Protein AF-A0A940R2T7-F1 (afdb_monomer_lite)
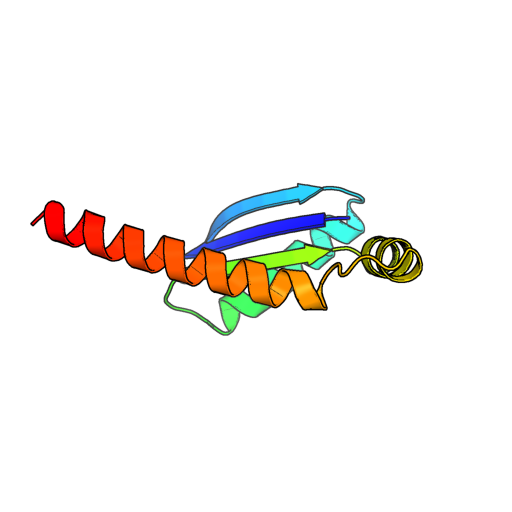
Radius of gyration: 15.17 Å; chains: 1; bounding box: 30×27×44 Å

pLDDT: mean 77.72, std 11.37, range [51.72, 91.62]

Sequence (90 aa):
SIGYMIIKNGKEVFGNFQGTQEGQEKARRFSKRISNVYKTGIILTVVAGMEYAASVEAKGYDVITGSGNVADSAMNRSMARLKQNLQRLK

Foldseek 3Di:
DWKKFKAAQLHTDDMDDDDDPVRVVVQVVVVNVVSVVVRHDMDMDIDDDPCVCVVCVVVVDHDCPVVVVVVVVVVVVVVVVVVVVVVVVD

Secondary structure (DSSP, 8-state):
-EEEEEEETTEEEEEEEES-HHHHHHHHHHHHHHHHH--SSEEEEEEE-HHHHHHHHTTT---SHHHHHHHHHHHHHHHHHHHHHHHHT-

Structure (mmCIF, N/CA/C/O backbone):
data_AF-A0A940R2T7-F1
#
_entry.id   AF-A0A940R2T7-F1
#
loop_
_atom_site.group_PDB
_atom_site.id
_atom_site.type_symbol
_atom_site.label_atom_id
_atom_site.label_alt_id
_atom_site.label_comp_id
_atom_site.label_asym_id
_atom_site.label_entity_id
_atom_site.label_seq_id
_atom_site.pdbx_PDB_ins_code
_atom_site.Cartn_x
_atom_site.Cartn_y
_atom_site.Cartn_z
_atom_site.occupancy
_atom_site.B_iso_or_equiv
_atom_site.auth_seq_id
_atom_site.auth_comp_id
_atom_site.auth_asym_id
_atom_site.auth_atom_id
_atom_site.pdbx_PDB_model_num
ATOM 1 N N . SER A 1 1 ? 10.673 1.525 -6.845 1.00 77.00 1 SER A N 1
ATOM 2 C CA . SER A 1 1 ? 10.082 1.952 -5.557 1.00 77.00 1 SER A CA 1
ATOM 3 C C . SER A 1 1 ? 9.377 0.781 -4.903 1.00 77.00 1 SER A C 1
ATOM 5 O O . SER A 1 1 ? 8.850 -0.039 -5.634 1.00 77.00 1 SER A O 1
ATOM 7 N N . ILE A 1 2 ? 9.373 0.672 -3.578 1.00 83.19 2 ILE A N 1
ATOM 8 C CA . ILE A 1 2 ? 8.688 -0.387 -2.813 1.00 83.19 2 ILE A CA 1
ATOM 9 C C . ILE A 1 2 ? 8.106 0.211 -1.533 1.00 83.19 2 ILE A C 1
ATOM 11 O O . ILE A 1 2 ? 8.588 1.242 -1.068 1.00 83.19 2 ILE A O 1
ATOM 15 N N . GLY A 1 3 ? 7.097 -0.413 -0.936 1.00 86.50 3 GLY A N 1
ATOM 16 C CA . GLY A 1 3 ? 6.650 -0.006 0.392 1.00 86.50 3 GLY A CA 1
ATOM 17 C C . GLY A 1 3 ? 5.295 -0.547 0.796 1.00 86.50 3 GLY A C 1
ATOM 18 O O . GLY A 1 3 ? 4.698 -1.370 0.104 1.00 86.50 3 GLY A O 1
ATOM 19 N N . TYR A 1 4 ? 4.813 -0.068 1.935 1.00 87.94 4 TYR A N 1
ATOM 20 C CA . TYR A 1 4 ? 3.542 -0.490 2.500 1.00 87.94 4 TYR A CA 1
ATOM 21 C C . TYR A 1 4 ? 2.860 0.630 3.283 1.00 87.94 4 TYR A C 1
ATOM 23 O O . TYR A 1 4 ? 3.501 1.581 3.736 1.00 87.94 4 TYR A O 1
ATOM 31 N N . MET A 1 5 ? 1.554 0.477 3.488 1.00 90.12 5 MET A N 1
ATOM 32 C CA . MET A 1 5 ? 0.760 1.328 4.361 1.00 90.12 5 MET A CA 1
ATOM 33 C C . MET A 1 5 ? -0.356 0.544 5.047 1.00 90.12 5 MET A C 1
ATOM 35 O O . MET A 1 5 ? -1.057 -0.252 4.424 1.00 90.12 5 MET A O 1
ATOM 39 N N . ILE A 1 6 ? -0.529 0.814 6.335 1.00 89.06 6 ILE A N 1
ATOM 40 C CA . ILE A 1 6 ? -1.586 0.301 7.194 1.00 89.06 6 ILE A CA 1
ATOM 41 C C . ILE A 1 6 ? -2.594 1.424 7.421 1.00 89.06 6 ILE A C 1
ATOM 43 O O . ILE A 1 6 ? -2.244 2.534 7.832 1.00 89.06 6 ILE A O 1
ATOM 47 N N . ILE A 1 7 ? -3.862 1.115 7.174 1.00 90.31 7 ILE A N 1
ATOM 48 C CA . ILE A 1 7 ? -4.982 2.042 7.315 1.00 90.31 7 ILE A CA 1
ATOM 49 C C . ILE A 1 7 ? -5.998 1.416 8.264 1.00 90.31 7 ILE A C 1
ATOM 51 O O . ILE A 1 7 ? -6.393 0.264 8.085 1.00 90.31 7 ILE A O 1
ATOM 55 N N . LYS A 1 8 ? -6.442 2.177 9.264 1.00 90.00 8 LYS A N 1
ATOM 56 C CA . LYS A 1 8 ? -7.498 1.787 10.199 1.00 90.00 8 LYS A CA 1
ATOM 57 C C . LYS A 1 8 ? -8.671 2.745 10.056 1.00 90.00 8 LYS A C 1
ATOM 59 O O . LYS A 1 8 ? -8.515 3.946 10.266 1.00 90.00 8 LYS A O 1
ATOM 64 N N . ASN A 1 9 ? -9.846 2.213 9.724 1.00 89.69 9 ASN A N 1
ATOM 65 C CA . ASN A 1 9 ? -11.083 2.988 9.565 1.00 89.69 9 ASN A CA 1
ATOM 66 C C . ASN A 1 9 ? -10.898 4.232 8.672 1.00 89.69 9 ASN A C 1
ATOM 68 O O . ASN A 1 9 ? -11.199 5.360 9.063 1.00 89.69 9 ASN A O 1
ATOM 72 N N . GLY A 1 10 ? -10.296 4.028 7.498 1.00 85.31 10 GLY A N 1
ATOM 73 C CA . GLY A 1 10 ? -10.042 5.089 6.522 1.00 85.31 10 GLY A CA 1
ATOM 74 C C . GLY A 1 10 ? -8.856 6.017 6.825 1.00 85.31 10 GLY A C 1
ATOM 75 O O . GLY A 1 10 ? -8.515 6.835 5.971 1.00 85.31 10 GLY A O 1
ATOM 76 N N . LYS A 1 11 ? -8.202 5.900 7.991 1.00 88.19 11 LYS A N 1
ATOM 77 C CA . LYS A 1 11 ? -7.052 6.730 8.391 1.00 88.19 11 LYS A CA 1
ATOM 78 C C . LYS A 1 11 ? -5.739 5.954 8.325 1.00 88.19 11 LYS A C 1
ATOM 80 O O . LYS A 1 11 ? -5.662 4.834 8.824 1.00 88.19 11 LYS A O 1
ATOM 85 N N . GLU A 1 12 ? -4.710 6.553 7.731 1.00 89.06 12 GLU A N 1
ATOM 86 C CA . GLU A 1 12 ? -3.334 6.040 7.785 1.00 89.06 12 GLU A CA 1
ATOM 87 C C . GLU A 1 12 ? -2.872 5.982 9.247 1.00 89.06 12 GLU A C 1
ATOM 89 O O . GLU A 1 12 ? -3.038 6.949 9.989 1.00 89.06 12 GLU A O 1
ATOM 94 N N . VAL A 1 13 ? -2.338 4.833 9.665 1.00 91.62 13 VAL A N 1
ATOM 95 C CA . VAL A 1 13 ? -1.791 4.641 11.020 1.00 91.62 13 VAL A CA 1
ATOM 96 C C . VAL A 1 13 ? -0.293 4.372 11.007 1.00 91.62 13 VAL A C 1
ATOM 98 O O . VAL A 1 13 ? 0.396 4.741 11.952 1.00 91.62 13 VAL A O 1
ATOM 101 N N . PHE A 1 14 ? 0.216 3.730 9.955 1.00 89.31 14 PHE A N 1
ATOM 102 C CA . PHE A 1 14 ? 1.636 3.438 9.810 1.00 89.31 14 PHE A CA 1
ATOM 103 C C . PHE A 1 14 ? 1.962 3.119 8.355 1.00 89.31 14 PHE A C 1
ATOM 105 O O . PHE A 1 14 ? 1.134 2.545 7.653 1.00 89.31 14 PHE A O 1
ATOM 112 N N . GLY A 1 15 ? 3.164 3.434 7.896 1.00 88.19 15 GLY A N 1
ATOM 113 C CA . GLY A 1 15 ? 3.572 3.106 6.538 1.00 88.19 15 GLY A CA 1
ATOM 114 C C . GLY A 1 15 ? 4.945 3.653 6.201 1.00 88.19 15 GLY A C 1
ATOM 115 O O . GLY A 1 15 ? 5.434 4.585 6.836 1.00 88.19 15 GLY A O 1
ATOM 116 N N . ASN A 1 16 ? 5.562 3.059 5.187 1.00 90.50 16 ASN A N 1
ATOM 117 C CA . ASN A 1 16 ? 6.806 3.550 4.621 1.00 90.50 16 ASN A CA 1
ATOM 118 C C . ASN A 1 16 ? 6.853 3.228 3.127 1.00 90.50 16 ASN A C 1
ATOM 120 O O . ASN A 1 16 ? 6.627 2.084 2.727 1.00 90.50 16 ASN A O 1
ATOM 124 N N . PHE A 1 17 ? 7.186 4.228 2.316 1.00 89.19 17 PHE A N 1
ATOM 125 C CA . PHE A 1 17 ? 7.426 4.075 0.886 1.00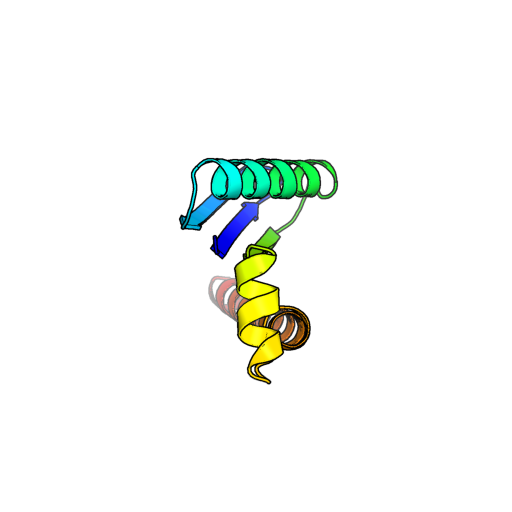 89.19 17 PHE A CA 1
ATOM 126 C C . PHE A 1 17 ? 8.848 4.527 0.570 1.00 89.19 17 PHE A C 1
ATOM 128 O O . PHE A 1 17 ? 9.253 5.623 0.938 1.00 89.19 17 PHE A O 1
ATOM 135 N N . GLN A 1 18 ? 9.590 3.685 -0.141 1.00 86.38 18 GLN A N 1
ATOM 136 C CA . GLN A 1 18 ? 10.968 3.930 -0.552 1.00 86.38 18 GLN A CA 1
ATOM 137 C C . GLN A 1 18 ? 11.084 3.964 -2.078 1.00 86.38 18 GLN A C 1
ATOM 139 O O . GLN A 1 18 ? 10.387 3.241 -2.798 1.00 86.38 18 GLN A O 1
ATOM 144 N N . GLY A 1 19 ? 12.003 4.783 -2.584 1.00 84.94 19 GLY A N 1
ATOM 145 C CA . GLY A 1 19 ? 12.244 4.991 -4.013 1.00 84.94 19 GLY A CA 1
ATOM 146 C C . GLY A 1 19 ? 11.948 6.424 -4.446 1.00 84.94 19 GLY A C 1
ATOM 147 O O . GLY A 1 19 ? 11.962 7.337 -3.624 1.00 84.94 19 GLY A O 1
ATOM 148 N N . THR A 1 20 ? 11.686 6.625 -5.737 1.00 88.50 20 THR A N 1
ATOM 149 C CA . THR A 1 20 ? 11.471 7.960 -6.318 1.00 88.50 20 THR A CA 1
ATOM 150 C C . THR A 1 20 ? 10.265 8.669 -5.701 1.00 88.50 20 THR A C 1
ATOM 152 O O . THR A 1 20 ? 9.283 8.017 -5.334 1.00 88.50 20 THR A O 1
ATOM 155 N N . GLN A 1 21 ? 10.308 10.005 -5.637 1.00 90.00 21 GLN A N 1
ATOM 156 C CA . GLN A 1 21 ? 9.192 10.824 -5.149 1.00 90.00 21 GLN A CA 1
ATOM 157 C C . GLN A 1 21 ? 7.887 10.498 -5.891 1.00 90.00 21 GLN A C 1
ATOM 159 O O . GLN A 1 21 ? 6.860 10.254 -5.262 1.00 90.00 21 GLN A O 1
ATOM 164 N N . GLU A 1 22 ? 7.945 10.376 -7.219 1.00 88.19 22 GLU A N 1
ATOM 165 C CA . GLU A 1 22 ? 6.795 9.989 -8.042 1.00 88.19 22 GLU A CA 1
ATOM 166 C C . GLU A 1 22 ? 6.212 8.625 -7.630 1.00 88.19 22 GLU A C 1
ATOM 168 O O . GLU A 1 22 ? 4.996 8.464 -7.511 1.00 88.19 22 GLU A O 1
ATOM 173 N N . GLY A 1 23 ? 7.070 7.632 -7.369 1.00 85.06 23 GLY A N 1
ATOM 174 C CA . GLY A 1 23 ? 6.635 6.309 -6.928 1.00 85.06 23 GLY A CA 1
ATOM 175 C C . GLY A 1 23 ? 5.972 6.340 -5.549 1.00 85.06 23 GLY A C 1
ATOM 176 O O . GLY A 1 23 ? 4.947 5.687 -5.346 1.00 85.06 23 GLY A O 1
ATOM 177 N N . GLN A 1 24 ? 6.517 7.129 -4.620 1.00 89.31 24 GLN A N 1
ATOM 178 C CA . GLN A 1 24 ? 5.927 7.322 -3.295 1.00 89.31 24 GLN A CA 1
ATOM 179 C C . GLN A 1 24 ? 4.557 8.013 -3.386 1.00 89.31 24 GLN A C 1
ATOM 181 O O . GLN A 1 24 ? 3.598 7.589 -2.739 1.00 89.31 24 GLN A O 1
ATOM 186 N N . GLU A 1 25 ? 4.421 9.036 -4.231 1.00 91.12 25 GLU A N 1
ATOM 187 C CA . GLU A 1 25 ? 3.148 9.725 -4.444 1.00 91.12 25 GLU A CA 1
ATOM 188 C C . GLU A 1 25 ? 2.088 8.822 -5.076 1.00 91.12 25 GLU A C 1
ATOM 190 O O . GLU A 1 25 ? 0.948 8.794 -4.603 1.00 91.12 25 GLU A O 1
ATOM 195 N N . LYS A 1 26 ? 2.442 8.057 -6.117 1.00 89.31 26 LYS A N 1
ATOM 196 C CA . LYS A 1 26 ? 1.528 7.088 -6.746 1.00 89.31 26 LYS A CA 1
ATOM 197 C C . LYS A 1 26 ? 1.037 6.057 -5.728 1.00 89.31 26 LYS A C 1
ATOM 199 O O . LYS A 1 26 ? -0.163 5.788 -5.665 1.00 89.31 26 LYS A O 1
ATOM 204 N N . ALA A 1 27 ? 1.931 5.552 -4.877 1.00 87.75 27 ALA A N 1
ATOM 205 C CA . ALA A 1 27 ? 1.588 4.609 -3.817 1.00 87.75 27 ALA A CA 1
ATOM 206 C C . ALA A 1 27 ? 0.615 5.197 -2.780 1.00 87.75 27 ALA A C 1
ATOM 208 O O . ALA A 1 27 ? -0.387 4.561 -2.428 1.00 87.75 27 ALA A O 1
ATOM 209 N N . ARG A 1 28 ? 0.853 6.437 -2.333 1.00 89.88 28 ARG A N 1
ATOM 210 C CA . ARG A 1 28 ? -0.053 7.145 -1.414 1.00 89.88 28 ARG A CA 1
ATOM 211 C C . ARG A 1 28 ? -1.420 7.399 -2.044 1.00 89.88 28 ARG A C 1
ATOM 213 O O . ARG A 1 28 ? -2.438 7.148 -1.400 1.00 89.88 28 ARG A O 1
ATOM 220 N N . ARG A 1 29 ? -1.470 7.840 -3.308 1.00 91.12 29 ARG A N 1
ATOM 221 C CA . ARG A 1 29 ? -2.734 8.058 -4.040 1.00 91.12 29 ARG A CA 1
ATOM 222 C C . ARG A 1 29 ? -3.537 6.767 -4.171 1.00 91.12 29 ARG A C 1
ATOM 224 O O . ARG A 1 29 ? -4.733 6.773 -3.884 1.00 91.12 29 ARG A O 1
ATOM 231 N N . PHE A 1 30 ? -2.887 5.667 -4.554 1.00 88.62 30 PHE A N 1
ATOM 232 C CA . PHE A 1 30 ? -3.531 4.357 -4.653 1.00 88.62 30 PHE A CA 1
ATOM 233 C C . PHE A 1 30 ? -4.130 3.934 -3.311 1.00 88.62 30 PHE A C 1
ATOM 235 O O . PHE A 1 30 ? -5.322 3.665 -3.210 1.00 88.62 30 PHE A O 1
ATOM 242 N N . SER A 1 31 ? -3.333 3.977 -2.252 1.00 86.50 31 SER A N 1
ATOM 243 C CA . SER A 1 31 ? -3.781 3.546 -0.933 1.00 86.50 31 SER A CA 1
ATOM 244 C C . SER A 1 31 ? -4.906 4.429 -0.362 1.00 86.50 31 SER A C 1
ATOM 246 O O . SER A 1 31 ? -5.833 3.924 0.269 1.00 86.50 31 SER A O 1
ATOM 248 N N . LYS A 1 32 ? -4.892 5.743 -0.641 1.00 87.31 32 LYS A N 1
ATOM 249 C CA . LYS A 1 32 ? -5.992 6.665 -0.299 1.00 87.31 32 LYS A CA 1
ATOM 250 C C . LYS A 1 32 ? -7.267 6.374 -1.099 1.00 87.31 32 LYS A C 1
ATOM 252 O O . LYS A 1 32 ? -8.375 6.554 -0.600 1.00 87.31 32 LYS A O 1
ATOM 257 N N . ARG A 1 33 ? -7.141 5.901 -2.342 1.00 89.00 33 ARG A N 1
ATOM 258 C CA . ARG A 1 33 ? -8.290 5.414 -3.116 1.00 89.00 33 ARG A CA 1
ATOM 259 C C . ARG A 1 33 ? -8.890 4.170 -2.460 1.00 89.00 33 ARG A C 1
ATOM 261 O O . ARG A 1 33 ? -10.104 4.121 -2.299 1.00 89.00 33 ARG A O 1
ATOM 268 N N . ILE A 1 34 ? -8.060 3.223 -2.022 1.00 84.94 34 ILE A N 1
ATOM 269 C CA . ILE A 1 34 ? -8.517 2.011 -1.322 1.00 84.94 34 ILE A CA 1
ATOM 270 C C . ILE A 1 34 ? -9.202 2.354 0.011 1.00 84.94 34 ILE A C 1
ATOM 272 O O . ILE A 1 34 ? -10.265 1.811 0.308 1.00 84.94 34 ILE A O 1
ATOM 276 N N . SER A 1 35 ? -8.672 3.308 0.783 1.00 85.00 35 SER A N 1
ATOM 277 C CA . SER A 1 35 ? -9.294 3.728 2.049 1.00 85.00 35 SER A CA 1
ATOM 278 C C . SER A 1 35 ? -10.653 4.411 1.883 1.00 85.00 35 SER A C 1
ATOM 280 O O . SER A 1 35 ? -11.486 4.371 2.788 1.00 85.00 35 SER A O 1
ATOM 282 N N . ASN A 1 36 ? -10.908 5.021 0.723 1.00 86.06 36 ASN A N 1
ATOM 283 C CA . ASN A 1 36 ? -12.219 5.575 0.398 1.00 86.06 36 ASN A CA 1
ATOM 284 C C . ASN A 1 36 ? -13.255 4.499 0.056 1.00 86.06 36 ASN A C 1
ATOM 286 O O . ASN A 1 36 ? -14.441 4.748 0.262 1.00 86.06 36 ASN A O 1
ATOM 290 N N . VAL A 1 37 ? -12.821 3.332 -0.429 1.00 86.56 37 VAL A N 1
ATOM 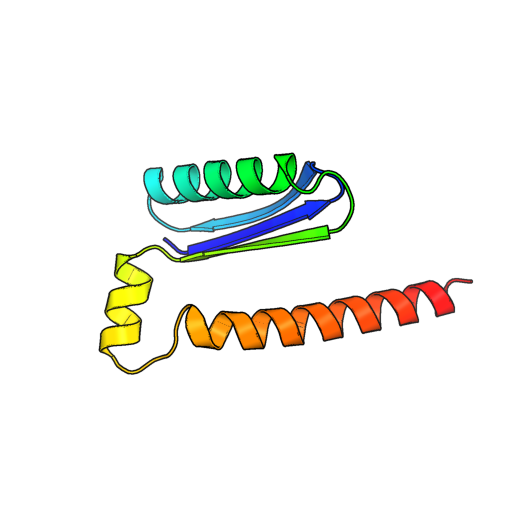291 C CA . VAL A 1 37 ? -13.695 2.185 -0.717 1.00 86.56 37 VAL A CA 1
ATOM 292 C C . VAL A 1 37 ? -14.019 1.426 0.571 1.00 86.56 37 VAL A C 1
ATOM 294 O O . VAL A 1 37 ? -15.183 1.156 0.852 1.00 86.56 37 VAL A O 1
ATOM 297 N N . TYR A 1 38 ? -13.011 1.145 1.399 1.00 82.50 38 TYR A N 1
ATOM 298 C CA . TYR A 1 38 ? -13.171 0.392 2.645 1.00 82.50 38 TYR A CA 1
ATOM 299 C C . TYR A 1 38 ? -13.071 1.323 3.862 1.00 82.50 38 TYR A C 1
ATOM 301 O O . TYR A 1 38 ? -12.001 1.559 4.422 1.00 82.50 38 TYR A O 1
ATOM 309 N N . LYS A 1 39 ? -14.215 1.876 4.281 1.00 80.25 39 LYS A N 1
ATOM 310 C CA . LYS A 1 39 ? -14.298 2.889 5.354 1.00 80.25 39 LYS A CA 1
ATOM 311 C C . LYS A 1 39 ? -14.057 2.333 6.765 1.00 80.25 39 LYS A C 1
ATOM 313 O O . LYS A 1 39 ? -13.718 3.095 7.667 1.00 80.25 39 LYS A O 1
ATOM 318 N N . THR A 1 40 ? -14.222 1.028 6.968 1.00 85.44 40 THR A N 1
ATOM 319 C CA . THR A 1 40 ? -14.129 0.357 8.276 1.00 85.44 40 THR A CA 1
ATOM 320 C C . THR A 1 40 ? -13.206 -0.854 8.207 1.00 85.44 40 THR A C 1
ATOM 322 O O . THR A 1 40 ? -13.169 -1.538 7.188 1.00 85.44 40 THR A O 1
ATOM 325 N N . GLY A 1 41 ? -12.508 -1.158 9.303 1.00 84.75 41 GLY A N 1
ATOM 326 C CA . GLY A 1 41 ? -11.591 -2.298 9.395 1.00 84.75 41 GLY A CA 1
ATOM 327 C C . GLY A 1 41 ? -10.119 -1.901 9.266 1.00 84.75 41 GLY A C 1
ATOM 328 O O . GLY A 1 41 ? -9.760 -0.733 9.447 1.00 84.75 41 GLY A O 1
ATOM 329 N N . ILE A 1 42 ? -9.265 -2.895 9.005 1.00 84.38 42 ILE A N 1
ATOM 330 C CA . ILE A 1 42 ? -7.817 -2.731 8.818 1.00 84.38 42 ILE A CA 1
ATOM 331 C C . ILE A 1 42 ? -7.476 -3.103 7.377 1.00 84.38 42 ILE A C 1
ATOM 333 O O . ILE A 1 42 ? -7.825 -4.189 6.923 1.00 84.38 42 ILE A O 1
ATOM 337 N N . ILE A 1 43 ? -6.776 -2.213 6.681 1.00 87.62 43 ILE A N 1
ATOM 338 C CA . ILE A 1 43 ? -6.302 -2.414 5.311 1.00 87.62 43 ILE A CA 1
ATOM 339 C C . ILE A 1 43 ? -4.778 -2.387 5.341 1.00 87.62 43 ILE A C 1
ATOM 341 O O . ILE A 1 43 ? -4.191 -1.447 5.879 1.00 87.62 43 ILE A O 1
ATOM 345 N N . LEU A 1 44 ? -4.149 -3.389 4.731 1.00 85.81 44 LEU A N 1
ATOM 346 C CA . LEU A 1 44 ? -2.724 -3.386 4.419 1.00 85.81 44 LEU A CA 1
ATOM 347 C C . LEU A 1 44 ? -2.571 -3.224 2.909 1.00 85.81 44 LEU A C 1
ATOM 349 O O . LEU A 1 44 ? -3.023 -4.065 2.141 1.00 85.81 44 LEU A O 1
ATOM 353 N N . THR A 1 45 ? -1.940 -2.134 2.488 1.00 84.62 45 THR A N 1
ATOM 354 C CA . THR A 1 45 ? -1.548 -1.924 1.094 1.00 84.62 45 THR A CA 1
ATOM 355 C C . THR A 1 45 ? -0.053 -2.163 0.971 1.00 84.62 45 THR A C 1
ATOM 357 O O . THR A 1 45 ? 0.714 -1.549 1.706 1.00 84.62 45 THR A O 1
ATOM 360 N N . VAL A 1 46 ? 0.362 -3.026 0.046 1.00 83.31 46 VAL A N 1
ATOM 361 C CA . VAL A 1 46 ? 1.772 -3.285 -0.283 1.00 83.31 46 VAL A CA 1
ATOM 362 C C . VAL A 1 46 ? 1.979 -2.938 -1.752 1.00 83.31 46 VAL A C 1
ATOM 364 O O . VAL A 1 46 ? 1.146 -3.278 -2.588 1.00 83.31 46 VAL A O 1
ATOM 367 N N . VAL A 1 47 ? 3.058 -2.224 -2.068 1.00 82.31 47 VAL A N 1
ATOM 368 C CA . VAL A 1 47 ? 3.364 -1.773 -3.429 1.00 82.31 47 VAL A CA 1
ATOM 369 C C . VAL A 1 47 ? 4.803 -2.102 -3.805 1.00 82.31 47 VAL A C 1
ATOM 371 O O . VAL A 1 47 ? 5.723 -1.979 -2.994 1.00 82.31 47 VAL A O 1
ATOM 374 N N . ALA A 1 48 ? 5.001 -2.426 -5.078 1.00 80.25 48 ALA A N 1
ATOM 375 C CA . ALA A 1 48 ? 6.299 -2.444 -5.730 1.00 80.25 48 ALA A CA 1
ATOM 376 C C . ALA A 1 48 ? 6.183 -1.755 -7.096 1.00 80.25 48 ALA A C 1
ATOM 378 O O . ALA A 1 48 ? 5.148 -1.807 -7.755 1.00 80.25 48 ALA A O 1
ATOM 379 N N . GLY A 1 49 ? 7.232 -1.046 -7.498 1.00 73.50 49 GLY A N 1
ATOM 380 C CA . GLY A 1 49 ? 7.304 -0.350 -8.776 1.00 73.50 49 GLY A CA 1
ATOM 381 C C . GLY A 1 49 ? 7.414 -1.355 -9.912 1.00 73.50 49 GLY A C 1
ATOM 382 O O . GLY A 1 49 ? 8.093 -2.366 -9.760 1.00 73.50 49 GLY A O 1
ATOM 383 N N . MET A 1 50 ? 6.783 -1.051 -11.047 1.00 68.06 50 MET A N 1
ATOM 384 C CA . MET A 1 50 ? 6.682 -1.972 -12.185 1.00 68.06 50 MET A CA 1
ATOM 385 C C . MET A 1 50 ? 8.044 -2.479 -12.670 1.00 68.06 50 MET A C 1
ATOM 387 O O . MET A 1 50 ? 8.187 -3.669 -12.901 1.00 68.06 50 MET A O 1
ATOM 391 N N . GLU A 1 51 ? 9.068 -1.624 -12.736 1.00 63.00 51 GLU A N 1
ATOM 392 C CA . GLU A 1 51 ? 10.421 -2.056 -13.124 1.00 63.00 51 GLU A CA 1
ATOM 393 C C . GLU A 1 51 ? 11.098 -2.943 -12.072 1.00 63.00 51 GLU A C 1
ATOM 395 O O . GLU A 1 51 ? 11.848 -3.854 -12.413 1.00 63.00 51 GLU A O 1
ATOM 400 N N . TYR A 1 52 ? 10.819 -2.721 -10.785 1.00 61.69 52 TYR A N 1
ATOM 401 C CA . TYR A 1 52 ? 11.314 -3.597 -9.722 1.00 61.69 52 TYR A CA 1
ATOM 402 C C . TYR A 1 52 ? 10.622 -4.963 -9.783 1.00 61.69 52 TYR A C 1
ATOM 404 O O . TYR A 1 52 ? 11.294 -5.980 -9.701 1.00 61.69 52 TYR A O 1
ATOM 412 N N . ALA A 1 53 ? 9.304 -4.997 -9.996 1.00 60.94 53 ALA A N 1
ATOM 413 C CA . ALA A 1 53 ? 8.574 -6.248 -10.191 1.00 60.94 53 ALA A CA 1
ATOM 414 C C . ALA A 1 53 ? 9.079 -6.998 -11.435 1.00 60.94 53 ALA A C 1
ATOM 416 O O . ALA A 1 53 ? 9.539 -8.128 -11.318 1.00 60.94 53 ALA A O 1
ATOM 417 N N . ALA A 1 54 ? 9.133 -6.328 -12.590 1.00 60.19 54 ALA A N 1
ATOM 418 C CA . ALA A 1 54 ? 9.558 -6.931 -13.849 1.00 60.19 54 ALA A CA 1
ATOM 419 C C . ALA A 1 54 ? 11.027 -7.391 -13.839 1.00 60.19 54 ALA A C 1
ATOM 421 O O . ALA A 1 54 ? 11.333 -8.468 -14.337 1.00 60.19 54 ALA A O 1
ATOM 422 N N . SER A 1 55 ? 11.954 -6.616 -13.259 1.00 62.06 55 SER A N 1
ATOM 423 C CA . SER A 1 55 ? 13.381 -6.988 -13.213 1.00 62.06 55 SER A CA 1
ATOM 424 C C . SER A 1 55 ? 13.686 -8.160 -12.280 1.00 62.06 55 SER A C 1
ATOM 426 O O . SER A 1 55 ? 14.709 -8.826 -12.453 1.00 62.06 55 SER A O 1
ATOM 428 N N . VAL A 1 56 ? 12.835 -8.404 -11.284 1.00 64.12 56 VAL A N 1
ATOM 429 C CA . VAL A 1 56 ? 13.013 -9.485 -10.311 1.00 64.12 56 VAL A CA 1
ATOM 430 C C . VAL A 1 56 ? 12.242 -10.737 -10.767 1.00 64.12 56 VAL A C 1
ATOM 432 O O . VAL A 1 56 ? 12.790 -11.835 -10.684 1.00 64.12 56 VAL A O 1
ATOM 435 N N . GLU A 1 57 ? 11.083 -10.572 -11.416 1.00 63.81 57 GLU A N 1
ATOM 436 C CA . GLU A 1 57 ? 10.374 -11.642 -12.143 1.00 63.81 57 GLU A CA 1
ATOM 437 C C . GLU A 1 57 ? 11.175 -12.164 -13.343 1.00 63.81 57 GLU A C 1
ATOM 439 O O . GLU A 1 57 ? 11.282 -13.374 -13.532 1.00 63.81 57 GLU A O 1
ATOM 444 N N . ALA A 1 58 ? 11.849 -11.287 -14.097 1.00 66.31 58 ALA A N 1
ATOM 445 C CA . ALA A 1 58 ? 12.743 -11.688 -15.190 1.00 66.31 58 ALA A CA 1
ATOM 446 C C . ALA A 1 58 ? 13.948 -12.527 -14.719 1.00 66.31 58 ALA A C 1
ATOM 448 O O . ALA A 1 58 ? 14.583 -13.207 -15.522 1.00 66.31 58 ALA A O 1
ATOM 449 N N . LYS A 1 59 ? 14.265 -12.498 -13.419 1.00 69.69 59 LYS A N 1
ATOM 450 C CA . LYS A 1 59 ? 15.300 -13.334 -12.791 1.00 69.69 59 LYS A CA 1
ATOM 451 C C . LYS A 1 59 ? 14.743 -14.650 -12.229 1.00 69.69 59 LYS A C 1
ATOM 453 O O . LYS A 1 59 ? 15.480 -15.375 -11.568 1.00 69.69 59 LYS A O 1
ATOM 458 N N . GLY A 1 60 ? 13.468 -14.953 -12.479 1.00 59.88 60 GLY A N 1
ATOM 459 C CA . GLY A 1 60 ? 12.796 -16.172 -12.027 1.00 59.88 60 GLY A CA 1
ATOM 460 C C . GLY A 1 60 ? 12.302 -16.129 -10.579 1.00 59.88 60 GLY A C 1
ATOM 461 O O . GLY A 1 60 ? 11.903 -17.164 -10.051 1.00 59.88 60 GLY A O 1
ATOM 462 N N . TYR A 1 61 ? 12.328 -14.963 -9.926 1.00 57.91 61 TYR A N 1
ATOM 463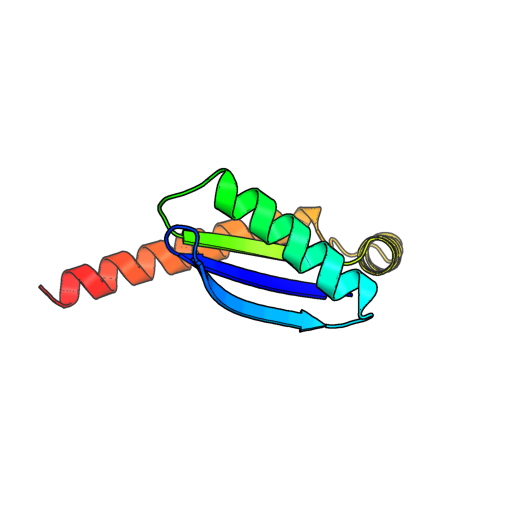 C CA . TYR A 1 61 ? 11.806 -14.795 -8.570 1.00 57.91 61 TYR A CA 1
ATOM 464 C C . TYR A 1 61 ? 10.365 -14.293 -8.613 1.00 57.91 61 TYR A C 1
ATOM 466 O O . TYR A 1 61 ? 10.038 -13.395 -9.379 1.00 57.91 61 TYR A O 1
ATOM 474 N N . ASP A 1 62 ? 9.508 -14.837 -7.757 1.00 57.91 62 ASP A N 1
ATOM 475 C CA . ASP A 1 62 ? 8.114 -14.411 -7.661 1.00 57.91 62 ASP A CA 1
ATOM 476 C C . ASP A 1 62 ? 7.994 -13.182 -6.738 1.00 57.91 62 ASP A C 1
ATOM 478 O O . ASP A 1 62 ? 8.396 -13.234 -5.573 1.00 57.91 62 ASP A O 1
ATOM 482 N N . VAL A 1 63 ? 7.503 -12.049 -7.259 1.00 58.06 63 VAL A N 1
ATOM 483 C CA . VAL A 1 63 ? 7.645 -10.735 -6.594 1.00 58.06 63 VAL A CA 1
ATOM 484 C C . VAL A 1 63 ? 6.337 -10.206 -6.044 1.00 58.06 63 VAL A C 1
ATOM 486 O O . VAL A 1 63 ? 6.283 -9.825 -4.878 1.00 58.06 63 VAL A O 1
ATOM 489 N N . ILE A 1 64 ? 5.285 -10.144 -6.860 1.00 59.22 64 ILE A N 1
ATOM 490 C CA . ILE A 1 64 ? 3.962 -9.662 -6.438 1.00 59.22 64 ILE A CA 1
ATOM 491 C C . ILE A 1 64 ? 2.976 -10.822 -6.332 1.00 59.22 64 ILE A C 1
ATOM 493 O O . ILE A 1 64 ? 2.232 -10.894 -5.353 1.00 59.22 64 ILE A O 1
ATOM 497 N N . THR A 1 65 ? 3.002 -11.746 -7.291 1.00 57.09 65 THR A N 1
ATOM 498 C CA . THR A 1 65 ? 2.017 -12.827 -7.401 1.00 57.09 65 THR A CA 1
ATOM 499 C C . THR A 1 65 ? 2.148 -13.819 -6.239 1.00 57.09 65 THR A C 1
ATOM 501 O O . THR A 1 65 ? 1.180 -14.065 -5.520 1.00 57.09 65 THR A O 1
ATOM 504 N N . GLY A 1 66 ? 3.360 -14.297 -5.957 1.00 56.81 66 GLY A N 1
ATOM 505 C CA . GLY A 1 66 ? 3.659 -15.178 -4.822 1.00 56.81 66 GLY A CA 1
ATOM 506 C C . GLY A 1 66 ? 3.661 -14.457 -3.475 1.00 56.81 66 GLY A C 1
ATOM 507 O O . GLY A 1 66 ? 3.147 -14.979 -2.481 1.00 56.81 66 GLY A O 1
ATOM 508 N N . SER A 1 67 ? 4.161 -13.218 -3.436 1.00 59.50 67 SER A N 1
ATOM 509 C CA . SER A 1 67 ? 4.158 -12.394 -2.220 1.00 59.50 67 SER A CA 1
ATOM 510 C C . SER A 1 67 ? 2.749 -12.059 -1.740 1.00 59.50 67 SER A C 1
ATOM 512 O O . SER A 1 67 ? 2.553 -11.916 -0.536 1.00 59.50 67 SER A O 1
ATOM 514 N N . GLY A 1 68 ? 1.761 -11.984 -2.639 1.00 60.78 68 GLY A N 1
ATOM 515 C CA . GLY A 1 68 ? 0.351 -11.825 -2.280 1.00 60.78 68 GLY A CA 1
ATOM 516 C C . GLY A 1 68 ? -0.155 -12.960 -1.386 1.00 60.78 68 GLY A C 1
ATOM 517 O O . GLY A 1 68 ? -0.709 -12.700 -0.319 1.00 60.78 68 GLY A O 1
ATOM 518 N N . ASN A 1 69 ? 0.130 -14.214 -1.748 1.00 60.12 69 ASN A N 1
ATOM 519 C CA . ASN A 1 69 ? -0.269 -15.393 -0.966 1.00 60.12 69 ASN A CA 1
ATOM 520 C C . ASN A 1 69 ? 0.443 -15.464 0.397 1.00 60.12 69 ASN A C 1
ATOM 522 O O . ASN A 1 69 ? -0.157 -15.830 1.416 1.00 60.12 69 ASN A O 1
ATOM 526 N N . VAL A 1 70 ? 1.728 -15.091 0.438 1.00 65.50 70 VAL A N 1
ATOM 527 C CA . VAL A 1 70 ? 2.504 -15.019 1.687 1.00 65.50 70 VAL A CA 1
ATOM 528 C C . VAL A 1 70 ? 1.986 -13.898 2.585 1.00 65.50 70 VAL A C 1
ATOM 530 O O . VAL A 1 70 ? 1.826 -14.111 3.790 1.00 65.50 70 VAL A O 1
ATOM 533 N N . ALA A 1 71 ? 1.694 -12.729 2.012 1.00 65.56 71 ALA A N 1
ATOM 534 C CA . ALA A 1 71 ? 1.136 -11.591 2.726 1.00 65.56 71 ALA A CA 1
ATOM 535 C C . ALA A 1 71 ? -0.233 -11.934 3.315 1.00 65.56 71 ALA A C 1
ATOM 537 O O . ALA A 1 71 ? -0.445 -11.693 4.500 1.00 65.56 71 ALA A O 1
ATOM 538 N N . ASP A 1 72 ? -1.116 -12.574 2.549 1.00 67.81 72 ASP A N 1
ATOM 539 C CA . ASP A 1 72 ? -2.436 -12.989 3.026 1.00 67.81 72 ASP A CA 1
ATOM 540 C C . ASP A 1 72 ? -2.327 -14.017 4.166 1.00 67.81 72 ASP A C 1
ATOM 542 O O . ASP A 1 72 ? -2.903 -13.861 5.246 1.00 67.81 72 ASP A O 1
ATOM 546 N N . SER A 1 73 ? -1.449 -15.011 4.010 1.00 71.69 73 SER A N 1
ATOM 547 C CA . SER A 1 73 ? -1.148 -15.985 5.067 1.00 71.69 73 SER A CA 1
ATOM 548 C C . SER A 1 73 ? -0.586 -15.329 6.339 1.00 71.69 73 SER A C 1
ATOM 550 O O . SER A 1 73 ? -0.957 -15.693 7.459 1.00 71.69 73 SER A O 1
ATOM 552 N N . ALA A 1 74 ? 0.320 -14.357 6.200 1.00 71.62 74 ALA A N 1
ATOM 553 C CA . ALA A 1 74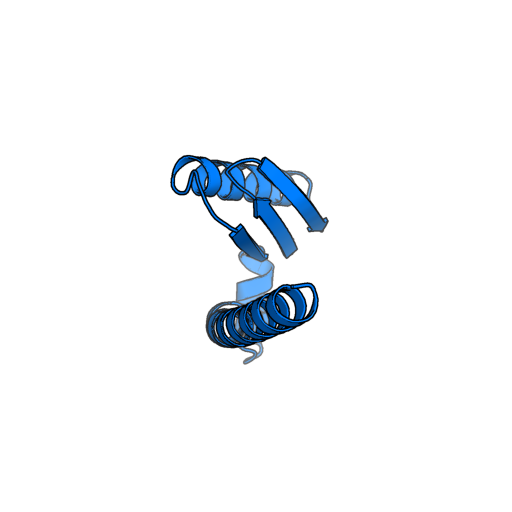 ? 0.908 -13.626 7.321 1.00 71.62 74 ALA A CA 1
ATOM 554 C C . ALA A 1 74 ? -0.103 -12.689 8.002 1.00 71.62 74 ALA A C 1
ATOM 556 O O . ALA A 1 74 ? -0.111 -12.584 9.233 1.00 71.62 74 ALA A O 1
ATOM 557 N N . MET A 1 75 ? -0.982 -12.065 7.219 1.00 70.62 75 MET A N 1
ATOM 558 C CA . MET A 1 75 ? -2.069 -11.209 7.684 1.00 70.62 75 MET A CA 1
ATOM 559 C C . MET A 1 75 ? -3.068 -12.028 8.505 1.00 70.62 75 MET A C 1
ATOM 561 O O . MET A 1 75 ? -3.365 -11.674 9.645 1.00 70.62 75 MET A O 1
ATOM 565 N N . ASN A 1 76 ? -3.491 -13.187 7.993 1.00 75.75 76 ASN A N 1
ATOM 566 C CA . ASN A 1 76 ? -4.392 -14.103 8.690 1.00 75.75 76 ASN A CA 1
ATOM 567 C C . ASN A 1 76 ? -3.803 -14.596 10.020 1.00 75.75 76 ASN A C 1
ATOM 569 O O . ASN A 1 76 ? -4.476 -14.546 11.054 1.00 75.75 76 ASN A O 1
ATOM 573 N N . ARG A 1 77 ? -2.518 -14.981 10.041 1.00 79.12 77 ARG A N 1
ATOM 574 C CA . ARG A 1 77 ? -1.819 -15.351 11.288 1.00 79.12 77 ARG A CA 1
ATOM 575 C C . ARG A 1 77 ? -1.751 -14.195 12.284 1.00 79.12 77 ARG A C 1
ATOM 577 O O . ARG A 1 77 ? -1.992 -14.397 13.475 1.00 79.12 77 ARG A O 1
ATOM 584 N N . SER A 1 78 ? -1.439 -12.991 11.813 1.00 74.44 78 SER A N 1
ATOM 585 C CA . SER A 1 78 ? -1.351 -11.795 12.658 1.00 74.44 78 SER A CA 1
ATOM 586 C C . SER A 1 78 ? -2.711 -11.428 13.255 1.00 74.44 78 SER A C 1
ATOM 588 O O . SER A 1 78 ? -2.808 -11.166 14.453 1.00 74.44 78 SER A O 1
ATOM 590 N N . MET A 1 79 ? -3.782 -11.507 12.462 1.00 75.75 79 MET A N 1
ATOM 591 C CA . MET A 1 79 ? -5.153 -11.271 12.920 1.00 75.75 79 MET A CA 1
ATOM 592 C C . MET A 1 79 ? -5.627 -12.332 13.920 1.00 75.75 79 MET A C 1
ATOM 594 O O . MET A 1 79 ? -6.284 -11.990 14.904 1.00 75.75 79 MET A O 1
ATOM 598 N N . ALA A 1 80 ? -5.273 -13.604 13.717 1.00 79.44 80 ALA A N 1
ATOM 599 C CA . ALA A 1 80 ? -5.573 -14.675 14.668 1.00 79.44 80 ALA A CA 1
ATOM 600 C C . ALA A 1 80 ? -4.877 -14.446 16.021 1.00 79.44 80 ALA A C 1
ATOM 602 O O . ALA A 1 80 ? -5.520 -14.529 17.070 1.00 79.44 80 ALA A O 1
ATOM 603 N N . ARG A 1 81 ? -3.591 -14.069 16.002 1.00 78.50 81 ARG A N 1
ATOM 604 C CA . ARG A 1 81 ? -2.838 -13.709 17.215 1.00 78.50 81 ARG A CA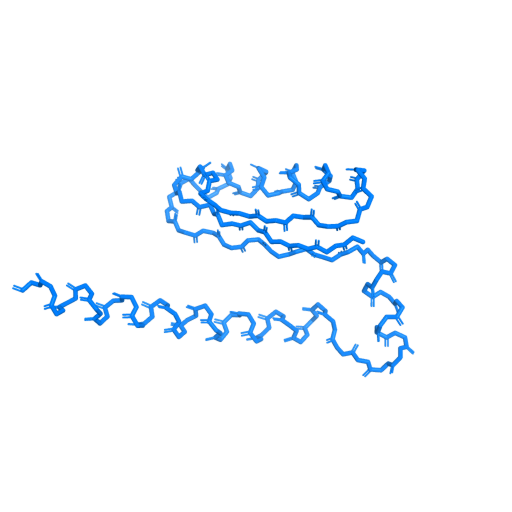 1
ATOM 605 C C . ARG A 1 81 ? -3.429 -12.492 17.922 1.00 78.50 81 ARG A C 1
ATOM 607 O O . ARG A 1 81 ? -3.560 -12.503 19.143 1.00 78.50 81 ARG A O 1
ATOM 614 N N . LEU A 1 82 ? -3.832 -11.466 17.170 1.00 74.81 82 LEU A N 1
ATOM 615 C CA . LEU A 1 82 ? -4.476 -10.278 17.731 1.00 74.81 82 LEU A CA 1
ATOM 616 C C . LEU A 1 82 ? -5.771 -10.646 18.473 1.00 74.81 82 LEU A C 1
ATOM 618 O O . LEU A 1 82 ? -5.978 -10.203 19.600 1.00 74.81 82 LEU A O 1
ATOM 622 N N . LYS A 1 83 ? -6.614 -11.502 17.876 1.00 75.69 83 LYS A N 1
ATOM 623 C CA . LYS A 1 83 ? -7.848 -11.994 18.511 1.00 75.69 83 LYS A CA 1
ATOM 624 C C . LYS A 1 83 ? -7.564 -12.767 19.802 1.00 75.69 83 LYS A C 1
ATOM 626 O O . LYS A 1 83 ? -8.221 -12.500 20.803 1.00 75.69 83 LYS A O 1
ATOM 631 N N . GLN A 1 84 ? -6.578 -13.669 19.803 1.00 80.94 84 GLN A N 1
ATOM 632 C CA . GLN A 1 84 ? -6.176 -14.408 21.009 1.00 80.94 84 GLN A CA 1
ATOM 633 C C . GLN A 1 84 ? -5.704 -13.480 22.133 1.00 80.94 84 GLN A C 1
ATOM 635 O O . GLN A 1 84 ? -6.107 -13.646 23.282 1.00 80.94 84 GLN A O 1
ATOM 640 N N . ASN A 1 85 ? -4.876 -12.486 21.812 1.00 78.44 85 ASN A N 1
ATOM 641 C CA . ASN A 1 85 ? -4.377 -11.545 22.813 1.00 78.44 85 ASN A CA 1
ATOM 642 C C . ASN A 1 85 ? -5.504 -10.680 23.393 1.00 78.44 85 ASN A C 1
ATOM 644 O O . ASN A 1 85 ? -5.536 -10.458 24.596 1.00 78.44 85 ASN A O 1
ATOM 648 N N . LEU A 1 86 ? -6.464 -10.248 22.569 1.00 74.25 86 LEU A N 1
ATOM 649 C CA . LEU A 1 86 ? -7.638 -9.503 23.037 1.00 74.25 86 LEU A CA 1
ATOM 650 C C . LEU A 1 86 ? -8.560 -10.340 23.934 1.00 74.25 86 LEU A C 1
ATOM 652 O O . LEU A 1 86 ? -9.157 -9.796 24.856 1.00 74.25 86 LEU A O 1
ATOM 656 N N . GLN A 1 87 ? -8.676 -11.648 23.686 1.00 74.62 87 GLN A N 1
ATOM 657 C CA . GLN A 1 87 ? -9.440 -12.560 24.547 1.00 74.62 87 GLN A CA 1
ATOM 658 C C . GLN A 1 87 ? -8.777 -12.777 25.909 1.00 74.62 87 GLN A C 1
ATOM 660 O O . GLN A 1 87 ? -9.484 -12.965 26.885 1.00 74.62 87 GLN A O 1
ATOM 665 N N . ARG A 1 88 ? -7.443 -12.726 25.978 1.00 71.88 88 ARG A N 1
ATOM 666 C CA . ARG A 1 88 ? -6.673 -12.850 27.228 1.00 71.88 88 ARG A CA 1
ATOM 667 C C . ARG A 1 88 ? -6.680 -11.592 28.102 1.00 71.88 88 ARG A C 1
ATOM 669 O O . ARG A 1 88 ? -6.238 -11.656 29.240 1.00 71.88 88 ARG A O 1
ATOM 676 N N . LEU A 1 89 ? -7.103 -10.457 27.547 1.00 64.06 89 LEU A N 1
ATOM 677 C CA . LEU A 1 89 ? -7.223 -9.177 28.255 1.00 64.06 89 LEU A CA 1
ATOM 678 C C . LEU A 1 89 ? -8.615 -8.962 28.875 1.00 64.06 89 LEU A C 1
ATOM 680 O O . LEU A 1 89 ? -8.813 -7.960 29.559 1.00 64.06 89 LEU A O 1
ATOM 684 N N . LYS A 1 90 ? -9.570 -9.853 28.589 1.00 51.72 90 LYS A N 1
ATOM 685 C CA . LYS A 1 90 ? -10.881 -9.919 29.241 1.00 51.72 90 LYS A CA 1
ATOM 686 C C . LYS A 1 90 ? -10.832 -10.918 30.385 1.00 51.72 90 LYS A C 1
ATOM 688 O O . LYS A 1 90 ? -11.546 -10.659 31.373 1.00 51.72 90 LYS A O 1
#